Protein AF-A0A7S3HC66-F1 (afdb_monomer)

Solvent-accessible surface area (backbone atoms only — not comparable to full-atom values): 10634 Å² total; per-residue (Å²): 140,82,82,76,80,66,77,79,81,74,75,57,70,89,76,31,57,37,38,38,44,35,33,39,44,71,78,84,68,98,54,98,62,84,72,71,64,62,30,48,35,40,39,35,54,59,57,44,26,28,34,45,72,47,70,61,85,85,57,71,80,48,80,89,38,41,86,60,49,52,59,52,50,60,72,50,48,82,76,40,39,83,67,41,46,57,95,56,62,53,83,88,41,90,59,42,63,60,52,48,52,53,48,55,52,50,48,50,52,57,49,49,72,68,28,70,68,48,50,53,52,50,57,57,45,34,78,77,38,64,65,75,74,36,90,84,54,90,79,82,84,89,84,82,80,94,74,78,64,76,80,50,75,53,35,36,33,39,38,34,44,35,42,44,97,92,42,80,47,78,48,72,52,102

Mean predicted aligned error: 9.19 Å

pLDDT: mean 80.85, std 15.46, range [36.53, 96.44]

Foldseek 3Di:
DDPPPDDPPFDALLVWFKWKKFWFDDDPDPDPDPPQQWIWIWIDTRFWIWIDIAHPPPDALDPVCCVVVVVRCVVCVVVTGTDGTPVPDDPPDLVVVVVVVVSVVVVVVVVCCVDPVVVVVLVVVCVVPVVSVVPPDPDDDDDDDPDDDPSCVRTSKMWMWTDGPNDTDTDMDD

Organism: NCBI:txid89044

Radius of gyration: 19.51 Å; Cα contacts (8 Å, |Δi|>4): 207; chains: 1; bounding box: 73×30×51 Å

Secondary structure (DSSP, 8-state):
-----PSP----GGGSEEEEEEEEPPP--SSSS----EEEEEEEETTEEEEEEEE-TT---SSTTHHHHHHHHHHHGGGPEEEEEGGG--TTSTTHHHHHHHHHHHHHHHHHTT-HHHHHHHHHHHHH-GGGG-TT---------S---GGGGGEEEEEEEEEETTEEEEEEE-

Structure (mmCIF, N/CA/C/O backbone):
data_AF-A0A7S3HC66-F1
#
_entry.id   AF-A0A7S3HC66-F1
#
loop_
_atom_site.group_PDB
_atom_site.id
_atom_site.type_symbol
_atom_site.label_atom_id
_atom_site.label_alt_id
_atom_site.label_comp_id
_atom_site.label_asym_id
_atom_site.label_entity_id
_atom_site.label_seq_id
_atom_site.pdbx_PDB_ins_code
_atom_si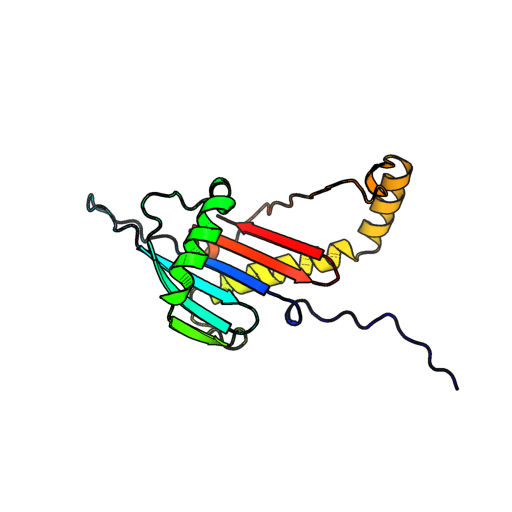te.Cartn_x
_atom_site.Cartn_y
_atom_site.Cartn_z
_atom_site.occupancy
_atom_site.B_iso_or_equiv
_atom_site.auth_seq_id
_atom_site.auth_comp_id
_atom_site.auth_asym_id
_atom_site.auth_atom_id
_atom_site.pdbx_PDB_model_num
ATOM 1 N N . MET A 1 1 ? 44.102 -15.741 -10.126 1.00 36.53 1 MET A N 1
ATOM 2 C CA . MET A 1 1 ? 43.316 -14.752 -9.366 1.00 36.53 1 MET A CA 1
ATOM 3 C C . MET A 1 1 ? 42.202 -14.344 -10.302 1.00 36.53 1 MET A C 1
ATOM 5 O O . MET A 1 1 ? 42.429 -13.507 -11.159 1.00 36.53 1 MET A O 1
ATOM 9 N N . ASP A 1 2 ? 41.089 -15.066 -10.236 1.00 39.38 2 ASP A N 1
ATOM 10 C CA . ASP A 1 2 ? 39.893 -14.828 -11.046 1.00 39.38 2 ASP A CA 1
ATOM 11 C C . ASP A 1 2 ? 38.768 -14.497 -10.068 1.00 39.38 2 ASP A C 1
ATOM 13 O O . ASP A 1 2 ? 38.054 -15.388 -9.614 1.00 39.38 2 ASP A O 1
ATOM 17 N N . ASP A 1 3 ? 38.646 -13.222 -9.710 1.00 40.59 3 ASP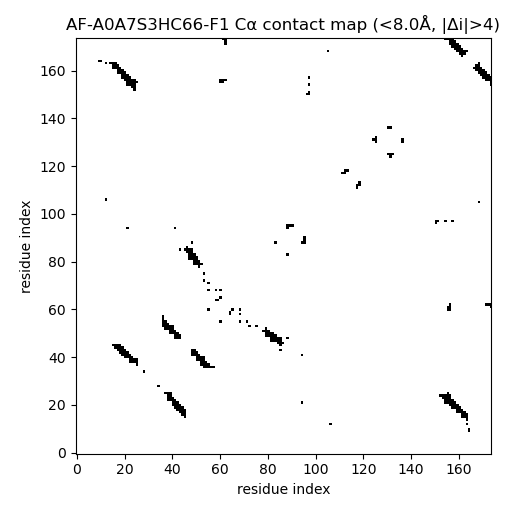 A N 1
ATOM 18 C CA . ASP A 1 3 ? 37.430 -12.700 -9.092 1.00 40.59 3 ASP A CA 1
ATOM 19 C C . ASP A 1 3 ? 36.532 -12.217 -10.231 1.00 40.59 3 ASP A C 1
ATOM 21 O O . ASP A 1 3 ? 36.583 -11.066 -10.662 1.00 40.59 3 ASP A O 1
ATOM 25 N N . LYS A 1 4 ? 35.736 -13.138 -10.785 1.00 40.50 4 LYS A N 1
ATOM 26 C CA . LYS A 1 4 ? 34.581 -12.749 -11.594 1.00 40.50 4 LYS A CA 1
ATOM 27 C C . LYS A 1 4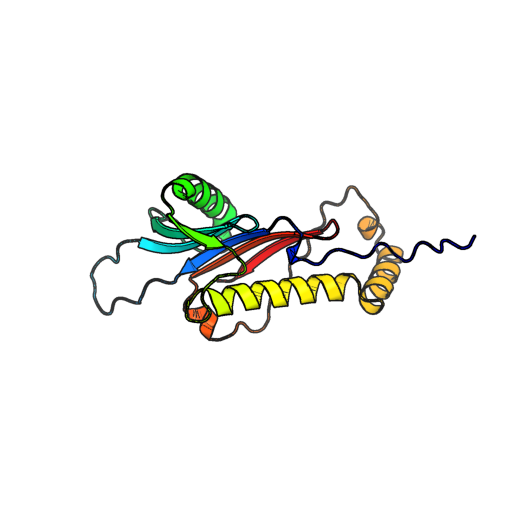 ? 33.533 -12.203 -10.634 1.00 40.50 4 LYS A C 1
ATOM 29 O O . LYS A 1 4 ? 32.822 -12.979 -9.999 1.00 40.50 4 LYS A O 1
ATOM 34 N N . GLU A 1 5 ? 33.456 -10.878 -10.533 1.00 40.78 5 GLU A N 1
ATOM 35 C CA . GLU A 1 5 ? 32.291 -10.186 -9.987 1.00 40.78 5 GLU A CA 1
ATOM 36 C C . GLU A 1 5 ? 31.049 -10.689 -10.734 1.00 40.78 5 GLU A C 1
ATOM 38 O O . GLU A 1 5 ? 30.833 -10.397 -11.912 1.00 40.78 5 GLU A O 1
ATOM 43 N N . GLY A 1 6 ? 30.265 -11.535 -10.063 1.00 38.78 6 GLY A N 1
ATOM 44 C CA . GLY A 1 6 ? 28.918 -11.860 -10.508 1.00 38.78 6 GLY A CA 1
ATOM 45 C C . GLY A 1 6 ? 28.066 -10.587 -10.551 1.00 38.78 6 GLY A C 1
ATOM 46 O O . GLY A 1 6 ? 28.414 -9.599 -9.896 1.00 38.78 6 GLY A O 1
ATOM 47 N N . PRO A 1 7 ? 26.948 -10.591 -11.301 1.00 42.34 7 PRO A N 1
ATOM 48 C CA . PRO A 1 7 ? 26.031 -9.458 -11.299 1.00 42.34 7 PRO A CA 1
ATOM 49 C C . PRO A 1 7 ? 25.675 -9.116 -9.847 1.00 42.34 7 PRO A C 1
ATOM 51 O O . PRO A 1 7 ? 25.560 -10.038 -9.030 1.00 42.34 7 PRO A O 1
ATOM 54 N N . PRO A 1 8 ? 25.540 -7.822 -9.498 1.00 39.22 8 PRO A N 1
ATOM 55 C CA . PRO A 1 8 ? 25.274 -7.415 -8.129 1.00 39.22 8 PRO A CA 1
ATOM 56 C C . PRO A 1 8 ? 24.077 -8.216 -7.632 1.00 39.22 8 PRO A C 1
ATOM 58 O O . PRO A 1 8 ? 23.005 -8.168 -8.234 1.00 39.22 8 PRO A O 1
ATOM 61 N N . SER A 1 9 ? 24.297 -9.009 -6.580 1.00 44.84 9 SER A N 1
ATOM 62 C CA . SER A 1 9 ? 23.261 -9.804 -5.926 1.00 44.84 9 SER A CA 1
ATOM 63 C C . SER A 1 9 ? 22.184 -8.839 -5.441 1.00 44.84 9 SER A C 1
ATOM 65 O O . SER A 1 9 ? 22.297 -8.255 -4.361 1.00 44.84 9 SER A O 1
ATOM 67 N N . ALA A 1 10 ? 21.182 -8.598 -6.283 1.00 43.81 10 ALA A N 1
ATOM 68 C CA . ALA A 1 10 ? 20.160 -7.603 -6.044 1.00 43.81 10 ALA A CA 1
ATOM 69 C C . ALA A 1 10 ? 19.352 -8.033 -4.821 1.00 43.81 10 ALA A C 1
ATOM 71 O O . ALA A 1 10 ? 18.692 -9.073 -4.824 1.00 43.81 10 ALA A O 1
ATOM 72 N N . LYS A 1 11 ? 19.433 -7.225 -3.765 1.00 44.31 11 LYS A N 1
ATOM 73 C CA . LYS A 1 11 ? 18.736 -7.446 -2.498 1.00 44.31 11 LYS A CA 1
ATOM 74 C C . LYS A 1 11 ? 17.229 -7.633 -2.721 1.00 44.31 11 LYS A C 1
ATOM 76 O O . LYS A 1 11 ? 16.651 -7.072 -3.661 1.00 44.31 11 LYS A O 1
ATOM 81 N N . ALA A 1 12 ? 16.609 -8.458 -1.880 1.00 53.69 12 ALA A N 1
ATOM 82 C CA . ALA A 1 12 ? 15.172 -8.721 -1.914 1.00 53.69 12 ALA A CA 1
ATOM 83 C C . ALA A 1 12 ? 14.365 -7.449 -1.590 1.00 53.69 12 ALA A C 1
ATOM 85 O O . ALA A 1 12 ? 14.873 -6.537 -0.936 1.00 53.69 12 ALA A O 1
ATOM 86 N N . ILE A 1 13 ? 13.099 -7.393 -2.017 1.00 54.84 13 ILE A N 1
ATOM 87 C CA . ILE A 1 13 ? 12.185 -6.262 -1.749 1.00 54.84 13 ILE A CA 1
ATOM 88 C C . ILE A 1 13 ? 12.060 -5.982 -0.244 1.00 54.84 13 ILE A C 1
ATOM 90 O O . ILE A 1 13 ? 11.964 -4.828 0.168 1.00 54.84 13 ILE A O 1
ATOM 94 N N . ASP A 1 14 ? 12.163 -7.028 0.574 1.00 55.41 14 ASP A N 1
ATOM 95 C CA . ASP A 1 14 ? 12.091 -6.962 2.034 1.00 55.41 14 ASP A CA 1
ATOM 96 C C . ASP A 1 14 ? 13.318 -6.288 2.698 1.00 55.41 14 ASP A C 1
ATOM 98 O O . ASP A 1 14 ? 13.312 -6.018 3.897 1.00 55.41 14 ASP A O 1
ATOM 102 N N . GLU A 1 15 ? 14.374 -5.968 1.934 1.00 57.28 15 GLU A N 1
ATOM 103 C CA . GLU A 1 15 ? 15.513 -5.154 2.397 1.00 57.28 15 GLU A CA 1
ATOM 104 C C . GLU A 1 15 ? 15.387 -3.656 2.041 1.00 57.28 15 GLU A C 1
ATOM 106 O O . GLU A 1 15 ? 16.255 -2.859 2.409 1.00 57.28 15 GLU A O 1
ATOM 111 N N . GLY A 1 16 ? 14.329 -3.261 1.323 1.00 60.56 16 GLY A N 1
ATOM 112 C CA . GLY A 1 16 ? 14.046 -1.876 0.940 1.00 60.56 16 GLY A CA 1
ATOM 113 C C . GLY A 1 16 ? 13.299 -1.068 2.011 1.00 60.56 16 GLY A C 1
ATOM 114 O O . GLY A 1 16 ? 12.782 -1.603 2.992 1.00 60.56 16 GLY A O 1
ATOM 115 N N . TYR A 1 17 ? 13.202 0.254 1.821 1.00 75.25 17 TYR A N 1
ATOM 116 C CA . TYR A 1 17 ? 12.291 1.070 2.634 1.00 75.25 17 TYR A CA 1
ATOM 117 C C . TYR A 1 17 ? 10.850 0.770 2.211 1.00 75.25 17 TYR A C 1
ATOM 119 O O . TYR A 1 17 ? 10.471 1.060 1.075 1.00 75.25 17 TYR A O 1
ATOM 127 N N . ASN A 1 18 ? 10.059 0.211 3.129 1.00 83.56 18 ASN A N 1
ATOM 128 C CA . ASN A 1 18 ? 8.638 -0.058 2.940 1.00 83.56 18 ASN A CA 1
ATOM 129 C C . ASN A 1 18 ? 7.812 0.778 3.921 1.00 83.56 18 ASN A C 1
ATOM 131 O O . ASN A 1 18 ? 7.979 0.668 5.140 1.00 83.56 18 ASN A O 1
ATOM 135 N N . GLN A 1 19 ? 6.913 1.592 3.381 1.00 90.56 19 GLN A N 1
ATOM 136 C CA . GLN A 1 19 ? 5.878 2.268 4.144 1.00 90.56 19 GLN A CA 1
ATOM 137 C C . GLN A 1 19 ? 4.523 1.803 3.626 1.00 90.56 19 GLN A C 1
ATOM 139 O O . GLN A 1 19 ? 4.231 1.998 2.451 1.00 90.56 19 GLN A O 1
ATOM 144 N N . THR A 1 20 ? 3.706 1.197 4.483 1.00 93.00 20 THR A N 1
ATOM 145 C CA . THR A 1 20 ? 2.383 0.684 4.098 1.00 93.00 20 THR A CA 1
ATOM 146 C C . THR A 1 20 ? 1.323 1.197 5.061 1.00 93.00 20 THR A C 1
ATOM 148 O O . THR A 1 20 ? 1.481 1.094 6.278 1.00 93.00 20 THR A O 1
ATOM 151 N N . TYR A 1 21 ? 0.241 1.727 4.506 1.00 93.50 21 TYR A N 1
ATOM 152 C CA . TYR A 1 21 ? -0.984 2.108 5.191 1.00 93.50 21 TYR A CA 1
ATOM 153 C C . TYR A 1 21 ? -2.093 1.157 4.759 1.00 93.50 21 TYR A C 1
ATOM 155 O O . TYR A 1 21 ? -2.310 0.958 3.569 1.00 93.50 21 TYR A O 1
ATOM 163 N N . LEU A 1 22 ? -2.802 0.582 5.717 1.00 94.69 22 LEU A N 1
ATOM 164 C CA . LEU A 1 22 ? -3.950 -0.276 5.473 1.00 94.69 22 LEU A CA 1
ATOM 165 C C . LEU A 1 22 ? -5.087 0.216 6.364 1.00 94.69 22 LEU A C 1
ATOM 167 O O . LEU A 1 22 ? -4.932 0.322 7.578 1.00 94.69 22 LEU A O 1
ATOM 171 N N . ILE A 1 23 ? -6.210 0.553 5.743 1.00 94.31 23 ILE A N 1
ATOM 172 C CA . ILE A 1 23 ? -7.413 1.080 6.376 1.00 94.31 23 ILE A CA 1
ATOM 173 C C . ILE A 1 23 ? -8.511 0.038 6.207 1.00 94.31 23 ILE A C 1
ATOM 175 O O . ILE A 1 23 ? -8.843 -0.348 5.085 1.00 94.31 23 ILE A O 1
ATOM 179 N N . MET A 1 24 ? -9.083 -0.413 7.317 1.00 93.62 24 MET A N 1
ATOM 180 C CA . MET A 1 24 ? -10.189 -1.363 7.308 1.00 93.62 24 MET A CA 1
ATOM 181 C C . MET A 1 24 ? -11.489 -0.669 6.887 1.00 93.62 24 MET A C 1
ATOM 183 O O . MET A 1 24 ? -11.740 0.498 7.209 1.00 93.62 24 MET A O 1
ATOM 187 N N . ALA A 1 25 ? -12.335 -1.400 6.165 1.00 90.44 25 ALA A N 1
ATOM 188 C CA . ALA A 1 25 ? -13.709 -0.996 5.918 1.00 90.44 25 ALA A CA 1
ATOM 189 C C . ALA A 1 25 ? -14.508 -1.068 7.221 1.00 90.44 25 ALA A C 1
ATOM 191 O O . ALA A 1 25 ? -14.399 -2.033 7.978 1.00 90.44 25 ALA A O 1
ATOM 192 N N . ASN A 1 26 ? -15.337 -0.054 7.470 1.00 83.12 26 ASN A N 1
ATOM 193 C CA . ASN A 1 26 ? -16.256 -0.092 8.600 1.00 83.12 26 ASN A CA 1
ATOM 194 C C . ASN A 1 26 ? -17.284 -1.202 8.369 1.00 83.12 26 ASN A C 1
ATOM 196 O O . ASN A 1 26 ? -17.762 -1.401 7.246 1.00 83.12 26 ASN A O 1
ATOM 200 N N . ALA A 1 27 ? -17.649 -1.912 9.436 1.00 67.25 27 ALA A N 1
ATOM 201 C CA . ALA A 1 27 ? -18.786 -2.816 9.381 1.00 67.25 27 ALA A CA 1
ATOM 202 C C . ALA A 1 27 ? -20.021 -2.016 8.941 1.00 67.25 27 ALA A C 1
ATOM 204 O O . ALA A 1 27 ? -20.305 -0.952 9.496 1.00 67.25 27 ALA A O 1
ATOM 205 N N . LYS A 1 28 ? -20.741 -2.505 7.925 1.00 56.94 28 LYS A N 1
ATOM 206 C CA . LYS A 1 28 ? -22.007 -1.895 7.505 1.00 56.94 28 LYS A CA 1
ATOM 207 C C . LYS A 1 28 ? -22.957 -1.937 8.704 1.00 56.94 28 LYS A C 1
ATOM 209 O O . LYS A 1 28 ? -23.296 -3.019 9.172 1.00 56.94 28 LYS A O 1
ATOM 214 N N . SER A 1 29 ? -23.338 -0.779 9.236 1.00 50.69 29 SER A N 1
ATOM 215 C CA . SER A 1 29 ? -24.352 -0.708 10.283 1.00 50.69 29 SER A CA 1
ATOM 216 C C . SER A 1 29 ? -25.730 -0.856 9.642 1.00 50.69 29 SER A C 1
ATOM 218 O O . SER A 1 29 ? -26.145 0.010 8.875 1.00 50.69 29 SER A O 1
ATOM 220 N N . ASP A 1 30 ? -26.465 -1.911 9.987 1.00 45.50 30 ASP A N 1
ATOM 221 C CA . ASP A 1 30 ? -27.851 -2.145 9.544 1.00 45.50 30 ASP A CA 1
ATOM 222 C C . ASP A 1 30 ? -28.879 -1.185 10.200 1.00 45.50 30 ASP A C 1
ATOM 224 O O . ASP A 1 30 ? -30.045 -1.523 10.388 1.00 45.50 30 ASP A O 1
ATOM 228 N N . GLY A 1 31 ? -28.478 0.033 10.572 1.00 49.94 31 GLY A N 1
ATOM 229 C CA . GLY A 1 31 ? -29.360 1.014 11.201 1.00 49.94 31 GLY A CA 1
ATOM 230 C C . GLY A 1 31 ? -28.817 2.436 11.113 1.00 49.94 31 GLY A C 1
ATOM 231 O O . GLY A 1 31 ? -27.606 2.635 11.111 1.00 49.94 31 GLY A O 1
ATOM 232 N N . GLU A 1 32 ? -29.733 3.409 11.065 1.00 46.59 32 GLU A N 1
ATOM 233 C CA . GLU A 1 32 ? -29.546 4.871 10.952 1.00 46.59 32 GLU A CA 1
ATOM 234 C C . GLU A 1 32 ? -28.769 5.527 12.119 1.00 46.59 32 GLU A C 1
ATOM 236 O O . GLU A 1 32 ? -28.998 6.682 12.475 1.00 46.59 32 GLU A O 1
ATOM 241 N N . SER A 1 33 ? -27.843 4.817 12.758 1.00 47.88 33 SER A N 1
ATOM 242 C CA . SER A 1 33 ? -26.885 5.435 13.663 1.00 47.88 33 SER A CA 1
ATOM 243 C C . SER A 1 33 ? -25.730 5.944 12.817 1.00 47.88 33 SER A C 1
ATOM 245 O O . SER A 1 33 ? -25.115 5.158 12.102 1.00 47.88 33 SER A O 1
ATOM 247 N N . LYS A 1 34 ? -25.429 7.248 12.887 1.00 51.16 34 LYS A N 1
ATOM 248 C CA . LYS A 1 34 ? -24.195 7.821 12.329 1.00 51.16 34 LYS A CA 1
ATOM 249 C C . LYS A 1 34 ? -23.030 6.96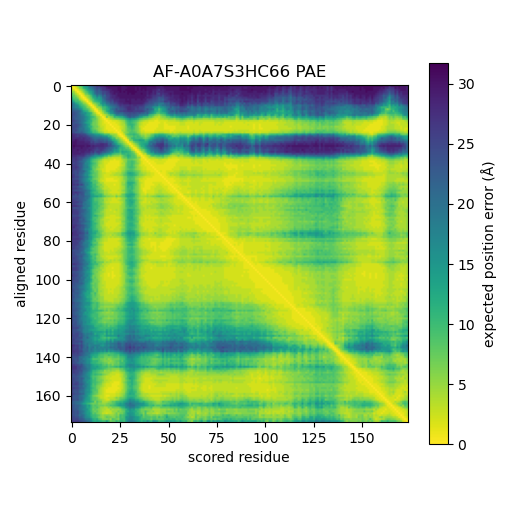5 12.821 1.00 51.16 34 LYS A C 1
ATOM 251 O O . LYS A 1 34 ? -22.658 7.069 13.988 1.00 51.16 34 LYS A O 1
ATOM 256 N N . THR A 1 35 ? -22.510 6.081 11.975 1.00 55.22 35 THR A N 1
ATOM 257 C CA . THR A 1 35 ? -21.291 5.342 12.278 1.00 55.22 35 THR A CA 1
ATOM 258 C C . THR A 1 35 ? -20.228 6.389 12.524 1.00 55.22 35 THR A C 1
ATOM 260 O O . THR A 1 35 ? -19.987 7.229 11.656 1.00 55.22 35 THR A O 1
AT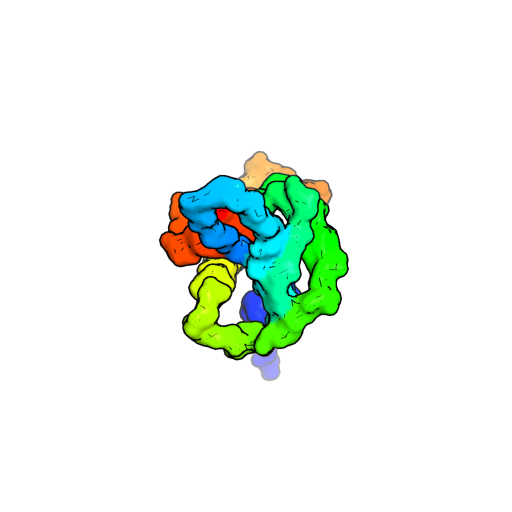OM 263 N N . GLU A 1 36 ? -19.659 6.392 13.728 1.00 61.97 36 GLU A N 1
ATOM 264 C CA . GLU A 1 36 ? -18.456 7.168 13.984 1.00 61.97 36 GLU A CA 1
ATOM 265 C C . GLU A 1 36 ? -17.454 6.827 12.877 1.00 61.97 36 GLU A C 1
ATOM 267 O O . GLU A 1 36 ? -17.303 5.657 12.522 1.00 61.97 36 GLU A O 1
ATOM 272 N N . ASP A 1 37 ? -16.820 7.850 12.305 1.00 78.12 37 ASP A N 1
ATOM 273 C CA . ASP A 1 37 ? -15.811 7.759 11.240 1.00 78.12 37 ASP A CA 1
ATOM 274 C C . ASP A 1 37 ? -14.502 7.160 11.788 1.00 78.12 37 ASP A C 1
ATOM 276 O O . ASP A 1 37 ? -13.427 7.723 11.665 1.00 78.12 37 ASP A O 1
ATOM 280 N N . ASN A 1 38 ? -14.616 6.058 12.524 1.00 87.31 38 ASN A N 1
ATOM 281 C CA . ASN A 1 38 ? -13.565 5.394 13.266 1.00 87.31 38 ASN A CA 1
ATOM 282 C C . ASN A 1 38 ? -13.120 4.181 12.463 1.00 87.31 38 ASN A C 1
ATOM 284 O O . ASN A 1 38 ? -13.754 3.129 12.503 1.00 87.31 38 ASN A O 1
ATOM 288 N N . HIS A 1 39 ? -12.002 4.326 11.767 1.00 91.31 39 HIS A N 1
ATOM 289 C CA . HIS A 1 39 ? -11.431 3.253 10.974 1.00 91.31 39 HIS A CA 1
ATOM 290 C C . HIS A 1 39 ? -10.300 2.575 11.729 1.00 91.31 39 HIS A C 1
ATOM 292 O O . HIS A 1 39 ? -9.363 3.238 12.181 1.00 91.31 39 HIS A O 1
ATOM 298 N N . GLU A 1 40 ? -10.345 1.247 11.828 1.00 94.12 40 GLU A N 1
ATOM 299 C CA . GLU A 1 40 ? -9.163 0.488 12.221 1.00 94.12 40 GLU A CA 1
ATOM 300 C C . GLU A 1 40 ? -8.092 0.612 11.140 1.00 94.12 40 GLU A C 1
ATOM 302 O O . GLU A 1 40 ? -8.360 0.461 9.946 1.00 94.12 40 GLU A O 1
ATOM 307 N N . VAL A 1 41 ? -6.865 0.887 11.567 1.00 94.69 41 VAL A N 1
ATOM 308 C CA . VAL A 1 41 ? -5.728 1.058 10.671 1.00 94.69 41 VAL A CA 1
ATOM 309 C C . VAL A 1 41 ? -4.557 0.196 11.102 1.00 94.69 41 VAL A C 1
ATOM 311 O O . VAL A 1 41 ? -4.296 -0.010 12.292 1.00 94.69 41 VAL A O 1
ATOM 314 N N . PHE A 1 42 ? -3.808 -0.245 10.104 1.00 95.75 42 PHE A N 1
ATOM 315 C CA . PHE A 1 42 ? -2.494 -0.834 10.242 1.00 95.75 42 PHE A CA 1
ATOM 316 C C . PHE A 1 42 ? -1.483 0.033 9.495 1.00 95.75 42 PHE A C 1
ATOM 318 O O . PHE A 1 42 ? -1.712 0.471 8.367 1.00 95.75 42 PHE A O 1
ATOM 325 N N . PHE A 1 43 ? -0.344 0.271 10.133 1.00 95.00 43 PHE A N 1
ATOM 326 C CA . PHE A 1 43 ? 0.750 1.044 9.570 1.00 95.00 43 PHE A CA 1
ATOM 327 C C . PHE A 1 43 ? 2.069 0.284 9.710 1.00 95.00 43 PHE A C 1
ATOM 329 O O . PHE A 1 43 ? 2.435 -0.124 10.812 1.00 95.00 43 PHE A O 1
ATOM 336 N N . ARG A 1 44 ? 2.811 0.134 8.609 1.00 93.12 44 ARG A N 1
ATOM 337 C CA . ARG A 1 44 ? 4.181 -0.401 8.580 1.00 93.12 44 ARG A CA 1
ATOM 338 C C . ARG A 1 44 ? 5.151 0.700 8.170 1.00 93.12 44 ARG A C 1
ATOM 340 O O . ARG A 1 44 ? 4.926 1.377 7.172 1.00 93.12 44 ARG A O 1
ATOM 347 N N . CYS A 1 45 ? 6.256 0.818 8.902 1.00 90.06 45 CYS A N 1
ATOM 348 C CA . CYS A 1 45 ? 7.429 1.595 8.508 1.00 90.06 45 CYS A CA 1
ATOM 349 C C . CYS A 1 45 ? 8.685 0.743 8.713 1.00 90.06 45 CYS A C 1
ATOM 351 O O . CYS A 1 45 ? 9.083 0.451 9.846 1.00 90.06 45 CYS A O 1
ATOM 353 N N . GLY A 1 46 ? 9.284 0.292 7.611 1.00 88.50 46 GLY A N 1
ATOM 354 C CA . GLY A 1 46 ? 10.361 -0.691 7.628 1.00 88.50 46 GLY A CA 1
ATOM 355 C C . GLY A 1 46 ? 9.912 -1.984 8.309 1.00 88.50 46 GLY A C 1
ATOM 356 O O . GLY A 1 46 ? 8.988 -2.653 7.850 1.00 88.50 46 GLY A O 1
ATOM 357 N N . ASN A 1 47 ? 10.548 -2.317 9.432 1.00 90.62 47 ASN A N 1
ATOM 358 C CA . ASN A 1 47 ? 10.265 -3.534 10.197 1.00 90.62 47 ASN A CA 1
ATOM 359 C C . ASN A 1 47 ? 9.270 -3.336 11.345 1.00 90.62 47 ASN A C 1
ATOM 361 O O . ASN A 1 47 ? 9.018 -4.282 12.089 1.00 90.62 47 ASN A O 1
ATOM 365 N N . TRP A 1 48 ? 8.726 -2.133 11.522 1.00 92.75 48 TRP A N 1
ATOM 366 C CA . TRP A 1 48 ? 7.878 -1.802 12.663 1.00 92.75 48 TRP A CA 1
ATOM 367 C C . TRP A 1 48 ? 6.430 -1.649 12.224 1.00 92.75 48 TRP A C 1
ATOM 369 O O . TRP A 1 48 ? 6.129 -0.846 11.339 1.00 92.75 48 TRP A O 1
ATOM 379 N N . CYS A 1 49 ? 5.542 -2.408 12.863 1.00 95.19 49 CYS A N 1
ATOM 380 C CA . CYS A 1 49 ? 4.112 -2.362 12.610 1.00 95.19 49 CYS A CA 1
ATOM 381 C C . CYS A 1 49 ? 3.376 -1.744 13.794 1.00 95.19 49 CYS A C 1
ATOM 383 O O . CYS A 1 49 ? 3.669 -2.030 14.958 1.00 95.19 49 CYS A O 1
ATOM 385 N N . TYR A 1 50 ? 2.385 -0.925 13.479 1.00 95.94 50 TYR A N 1
ATOM 386 C CA . TYR A 1 50 ? 1.548 -0.201 14.418 1.00 95.94 50 TYR A CA 1
ATOM 387 C C . TYR A 1 50 ? 0.088 -0.400 14.039 1.00 95.94 50 TYR A C 1
ATOM 389 O O . TYR A 1 50 ? -0.236 -0.577 12.865 1.00 95.94 50 TYR A O 1
ATOM 397 N N . LYS A 1 51 ? -0.795 -0.351 15.032 1.00 95.81 51 LYS A N 1
ATOM 398 C CA . LYS A 1 51 ? -2.237 -0.398 14.812 1.00 95.81 51 LYS A CA 1
ATOM 399 C C . LYS A 1 51 ? -2.980 0.549 15.737 1.00 95.81 51 LYS A C 1
ATOM 401 O O . LYS A 1 51 ? -2.485 0.919 16.806 1.00 95.81 51 LYS A O 1
ATOM 406 N N . GLY A 1 52 ? -4.188 0.905 15.343 1.00 94.38 52 GLY A N 1
ATOM 407 C CA . GLY A 1 52 ? -5.064 1.756 16.133 1.00 94.38 52 GLY A CA 1
ATOM 408 C C . GLY A 1 52 ? -6.308 2.125 15.351 1.00 94.38 52 GLY A C 1
ATOM 409 O O . GLY A 1 52 ? -6.638 1.476 14.361 1.00 94.38 52 GLY A O 1
ATOM 410 N N . THR A 1 53 ? -6.966 3.184 15.798 1.00 93.38 53 THR A N 1
ATOM 411 C CA . THR A 1 53 ? -8.154 3.728 15.148 1.00 93.38 53 THR A CA 1
ATOM 412 C C . THR A 1 53 ? -7.877 5.176 14.777 1.00 93.38 53 THR A C 1
ATOM 414 O O . THR A 1 53 ? -7.303 5.914 15.580 1.00 93.38 53 THR A O 1
ATOM 417 N N . ILE A 1 54 ? -8.255 5.567 13.564 1.00 91.25 54 ILE A N 1
ATOM 418 C CA . ILE A 1 54 ? -8.101 6.925 13.036 1.00 91.25 54 ILE A CA 1
ATOM 419 C C . ILE A 1 54 ? -9.468 7.460 12.625 1.00 91.25 54 ILE A C 1
ATOM 421 O O . ILE A 1 54 ? -10.308 6.705 12.134 1.00 91.25 54 ILE A O 1
ATOM 425 N N . GLN A 1 55 ? -9.651 8.767 12.815 1.00 90.38 55 GLN A N 1
ATOM 426 C CA . GLN A 1 55 ? -10.784 9.513 12.278 1.00 90.38 55 GLN A CA 1
ATOM 427 C C . GLN A 1 55 ? -10.345 10.359 11.090 1.00 90.38 55 GLN A C 1
ATOM 429 O O . GLN A 1 55 ? -9.366 11.106 11.198 1.00 90.38 55 GLN A O 1
ATOM 434 N N . PHE A 1 56 ? -11.065 10.263 9.972 1.00 88.75 56 PHE A N 1
ATOM 435 C CA . PHE A 1 56 ? -10.772 11.029 8.757 1.00 88.75 56 PHE A CA 1
ATOM 436 C C . PHE A 1 56 ? -11.504 12.374 8.714 1.00 88.75 56 PHE A C 1
ATOM 438 O O . PHE A 1 56 ? -11.176 13.228 7.895 1.00 88.75 56 PHE A O 1
ATOM 445 N N . GLY A 1 57 ? -12.431 12.616 9.644 1.00 86.00 57 GLY A N 1
ATOM 446 C CA . GLY A 1 57 ? -13.063 13.919 9.835 1.00 86.00 57 GLY A CA 1
ATOM 447 C C . GLY A 1 57 ? -13.937 14.328 8.652 1.00 86.00 57 GLY A C 1
ATOM 448 O O . GLY A 1 57 ? -14.031 15.516 8.352 1.00 86.00 57 GLY A O 1
ATOM 449 N N . GLY A 1 58 ? -14.549 13.350 7.978 1.00 84.62 58 GLY A N 1
ATOM 450 C CA . GLY A 1 58 ? -15.371 13.572 6.787 1.00 84.62 58 GLY A CA 1
ATOM 451 C C . GLY A 1 58 ? -14.600 13.597 5.465 1.00 84.62 58 GLY A C 1
ATOM 452 O O . GLY A 1 58 ? -15.219 13.837 4.433 1.00 84.62 58 GLY A O 1
ATOM 453 N N . VAL A 1 59 ? -13.285 13.343 5.473 1.00 88.19 59 VAL A N 1
ATOM 454 C CA . VAL A 1 59 ? -12.523 13.061 4.245 1.00 88.19 59 VAL A CA 1
ATOM 455 C C . VAL A 1 59 ? -12.867 11.653 3.768 1.00 88.19 59 VAL A C 1
ATOM 457 O O . VAL A 1 59 ? -12.799 10.697 4.543 1.00 88.19 59 VAL A O 1
ATOM 460 N N . GLU A 1 60 ? -13.232 11.512 2.496 1.00 88.38 60 GLU A N 1
ATOM 461 C CA . GLU A 1 60 ? -13.499 10.196 1.925 1.00 88.38 60 GLU A CA 1
ATOM 462 C C . GLU A 1 60 ? -12.211 9.378 1.789 1.00 88.38 60 GLU A C 1
ATOM 464 O O . GLU A 1 60 ? -11.172 9.860 1.346 1.00 88.38 60 GLU A O 1
ATOM 469 N N . VAL A 1 61 ? -12.284 8.100 2.158 1.00 88.50 61 VAL A N 1
ATOM 470 C CA . VAL A 1 61 ? -11.164 7.171 1.989 1.00 88.50 61 VAL A CA 1
ATOM 471 C C . VAL A 1 61 ? -11.255 6.536 0.600 1.00 88.50 61 VAL A C 1
ATOM 473 O O . VAL A 1 61 ? -11.974 5.551 0.413 1.00 88.50 61 VAL A O 1
ATOM 476 N N . ASN A 1 62 ? -10.556 7.118 -0.370 1.00 86.88 62 ASN A N 1
ATOM 477 C CA . ASN A 1 62 ? -10.411 6.609 -1.733 1.00 86.88 62 ASN A CA 1
ATOM 478 C C . ASN A 1 62 ? -9.032 7.011 -2.312 1.00 86.88 62 ASN A C 1
ATOM 480 O O . ASN A 1 62 ? -8.284 7.767 -1.688 1.00 86.88 62 ASN A O 1
ATOM 484 N N . THR A 1 63 ? -8.681 6.497 -3.493 1.00 82.25 63 THR A N 1
ATOM 485 C CA . THR A 1 63 ? -7.377 6.761 -4.127 1.00 82.25 63 THR A CA 1
ATOM 486 C C . THR A 1 63 ? -7.191 8.222 -4.559 1.00 82.25 63 THR A C 1
ATOM 488 O O . THR A 1 63 ? -6.072 8.729 -4.495 1.00 82.25 63 THR A O 1
ATOM 491 N N . GLU A 1 64 ? -8.261 8.916 -4.958 1.00 85.75 64 GLU A N 1
ATOM 492 C CA . GLU A 1 64 ? -8.213 10.327 -5.384 1.00 85.75 64 GLU A CA 1
ATOM 493 C C . GLU A 1 64 ? -7.786 11.243 -4.226 1.00 85.75 64 GLU A C 1
ATOM 495 O O . GLU A 1 64 ? -7.025 12.192 -4.414 1.00 85.75 64 GLU A O 1
ATOM 500 N N . GLU A 1 65 ? -8.193 10.890 -3.006 1.00 88.44 65 GLU A N 1
ATOM 501 C CA . GLU A 1 65 ? -7.903 11.635 -1.782 1.00 88.44 65 GLU A CA 1
ATOM 502 C C . GLU A 1 65 ? -6.542 11.287 -1.148 1.00 88.44 65 GLU A C 1
ATOM 504 O O . GLU A 1 65 ? -6.169 11.870 -0.127 1.00 88.44 65 GLU A O 1
ATOM 509 N N . LEU A 1 66 ? -5.737 10.386 -1.735 1.00 85.00 66 LEU A N 1
ATOM 510 C CA . LEU A 1 66 ? -4.412 10.010 -1.207 1.00 85.00 66 LEU A CA 1
ATOM 511 C C . LEU A 1 66 ? -3.502 11.200 -0.839 1.00 85.00 66 LEU A C 1
ATOM 513 O O . LEU A 1 66 ? -2.883 11.144 0.232 1.00 85.00 66 LEU A O 1
ATOM 517 N N . PRO A 1 67 ? -3.408 12.284 -1.640 1.00 86.56 67 PRO A N 1
ATOM 518 C CA . PRO A 1 67 ? -2.600 13.452 -1.284 1.00 86.56 67 PRO A CA 1
ATOM 519 C C . PRO A 1 67 ? -3.014 14.114 0.038 1.00 86.56 67 PRO A C 1
ATOM 521 O O . PRO A 1 67 ? -2.178 14.739 0.689 1.00 86.56 67 PRO A O 1
ATOM 524 N N . ILE A 1 68 ? -4.278 13.965 0.448 1.00 90.19 68 ILE A N 1
ATOM 525 C CA . ILE A 1 68 ? -4.835 14.489 1.703 1.00 90.19 68 ILE A CA 1
ATOM 526 C C . ILE A 1 68 ? -4.783 13.425 2.810 1.00 90.19 68 ILE A C 1
ATOM 528 O O . ILE A 1 68 ? -4.399 13.722 3.947 1.00 90.19 68 ILE A O 1
ATOM 532 N N . LEU A 1 69 ? -5.109 12.172 2.478 1.00 89.31 69 LEU A N 1
ATOM 533 C CA . LEU A 1 69 ? -5.133 11.047 3.413 1.00 89.31 69 LEU A CA 1
ATOM 534 C C . LEU A 1 69 ? -3.750 10.753 3.995 1.00 89.31 69 LEU A C 1
ATOM 536 O O . LEU A 1 69 ? -3.634 10.532 5.199 1.00 89.31 69 LEU A O 1
ATOM 540 N N . ILE A 1 70 ? -2.686 10.779 3.187 1.00 87.62 70 ILE A N 1
ATOM 541 C CA . ILE A 1 70 ? -1.333 10.448 3.660 1.00 87.62 70 ILE A CA 1
ATOM 542 C C . ILE A 1 70 ? -0.850 11.429 4.749 1.00 87.62 70 ILE A C 1
ATOM 544 O O . ILE A 1 70 ? -0.475 10.957 5.827 1.00 87.62 70 ILE A O 1
ATOM 548 N N . PRO A 1 71 ? -0.899 12.766 4.567 1.00 90.12 71 PRO A N 1
ATOM 549 C CA . PRO A 1 71 ? -0.582 13.709 5.642 1.00 90.12 71 PRO A CA 1
ATOM 550 C C . PRO A 1 71 ? -1.461 13.545 6.888 1.00 90.12 71 PRO A C 1
ATOM 552 O O . PRO A 1 71 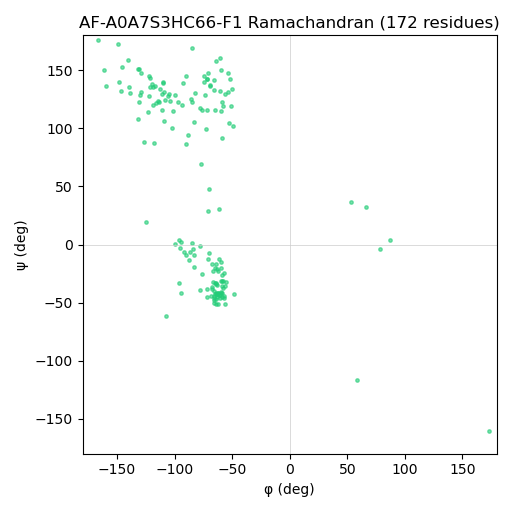? -0.969 13.675 8.012 1.00 90.12 71 PRO A O 1
ATOM 555 N N . LEU A 1 72 ? -2.752 13.241 6.716 1.00 90.62 72 LEU A N 1
ATOM 556 C CA . LEU A 1 72 ? -3.674 13.009 7.830 1.00 90.62 72 LEU A CA 1
ATOM 557 C C . LEU A 1 72 ? -3.263 11.773 8.643 1.00 90.62 72 LEU A C 1
ATOM 559 O O . LEU A 1 72 ? -3.163 11.852 9.871 1.00 90.62 72 LEU A O 1
ATOM 563 N N . LEU A 1 73 ? -2.950 10.666 7.964 1.00 89.12 73 LEU A N 1
ATOM 564 C CA . LEU A 1 73 ? -2.438 9.440 8.575 1.00 89.12 73 LEU A CA 1
ATOM 565 C C . LEU A 1 73 ? -1.113 9.699 9.304 1.00 89.12 73 LEU A C 1
ATOM 567 O O . LEU A 1 73 ? -0.943 9.268 10.441 1.00 89.12 73 LEU A O 1
ATOM 571 N N . GLN A 1 74 ? -0.195 10.455 8.696 1.00 89.06 74 GLN A N 1
ATOM 572 C CA . GLN A 1 74 ? 1.087 10.826 9.308 1.00 89.06 74 GLN A CA 1
ATOM 573 C C . GLN A 1 74 ? 0.905 11.674 10.573 1.00 89.06 74 GLN A C 1
ATOM 575 O O . GLN A 1 74 ? 1.562 11.422 11.583 1.00 89.06 74 GLN A O 1
ATOM 580 N N . LYS A 1 75 ? -0.023 12.639 10.562 1.00 90.62 75 LYS A N 1
ATOM 581 C CA . LYS A 1 75 ? -0.337 13.479 11.730 1.00 90.62 75 LYS A CA 1
ATOM 582 C C . LYS A 1 75 ? -0.891 12.661 12.898 1.00 90.62 75 LYS A C 1
ATOM 584 O O . LYS A 1 75 ? -0.618 12.984 14.053 1.00 90.62 75 LYS A O 1
ATOM 589 N N . GLN A 1 76 ? -1.658 11.614 12.605 1.00 88.44 76 GLN A N 1
ATOM 590 C CA . GLN A 1 76 ? -2.251 10.733 13.614 1.00 88.44 76 GLN A CA 1
ATOM 591 C C . GLN A 1 76 ? -1.369 9.521 13.950 1.00 88.44 76 GLN A C 1
ATOM 593 O O . GLN A 1 76 ? -1.647 8.814 14.909 1.00 88.44 76 GLN A O 1
ATOM 598 N N . GLN A 1 77 ? -0.255 9.306 13.245 1.00 85.31 77 GLN A N 1
ATOM 599 C CA . GLN A 1 77 ? 0.616 8.141 13.436 1.00 85.31 77 GLN A CA 1
ATOM 600 C C . GLN A 1 77 ? 1.149 8.014 14.874 1.00 85.31 77 GLN A C 1
ATOM 602 O O . GLN A 1 77 ? 1.343 6.903 15.364 1.00 85.31 77 GLN A O 1
ATOM 607 N N . GLY A 1 78 ? 1.352 9.137 15.573 1.00 87.50 78 GLY A N 1
ATOM 608 C CA . GLY A 1 78 ? 1.814 9.155 16.965 1.00 87.50 78 GLY A CA 1
ATOM 609 C C . GLY A 1 78 ? 0.816 8.591 17.986 1.00 87.50 78 GLY A C 1
ATOM 610 O O . GLY A 1 78 ? 1.224 8.268 19.099 1.00 87.50 78 GLY A O 1
ATOM 611 N N . SER A 1 79 ? -0.470 8.455 17.636 1.00 90.69 79 SER A N 1
ATOM 612 C CA . SER A 1 79 ? -1.480 7.825 18.501 1.00 90.69 79 SER A CA 1
ATOM 613 C C . SER A 1 79 ? -1.561 6.305 18.319 1.00 90.69 79 SER A C 1
ATOM 615 O O . SER A 1 79 ? -2.170 5.616 19.144 1.00 90.69 79 SER A O 1
ATOM 617 N N . LEU A 1 80 ? -0.941 5.769 17.260 1.00 94.75 80 LEU A N 1
ATOM 618 C CA . LEU A 1 80 ? -0.945 4.342 16.973 1.00 94.75 80 LEU A CA 1
ATOM 619 C C . LEU A 1 80 ? -0.059 3.594 17.963 1.00 94.75 80 LEU A C 1
ATOM 621 O O . LEU A 1 80 ? 1.023 4.037 18.354 1.00 94.75 80 LEU A O 1
ATOM 625 N N . ARG A 1 81 ? -0.512 2.407 18.355 1.00 96.44 81 ARG A N 1
ATOM 626 C CA . ARG A 1 81 ? 0.221 1.553 19.284 1.00 96.44 81 ARG A CA 1
ATOM 627 C C . ARG A 1 81 ? 1.100 0.600 18.505 1.00 96.44 81 ARG A C 1
ATOM 629 O O . ARG A 1 81 ? 0.668 0.036 17.499 1.00 96.44 81 ARG A O 1
ATOM 636 N N . TYR A 1 82 ? 2.316 0.392 19.000 1.00 95.56 82 TYR A N 1
ATOM 637 C CA . TYR A 1 82 ? 3.175 -0.665 18.486 1.00 95.56 82 TYR A CA 1
ATOM 638 C C . TYR A 1 82 ? 2.431 -2.004 18.527 1.00 95.56 82 TYR A C 1
ATOM 640 O O . TYR A 1 82 ? 1.813 -2.348 19.538 1.00 95.56 82 TYR A O 1
ATOM 648 N N . TYR A 1 83 ? 2.473 -2.729 17.413 1.00 96.19 83 TYR A N 1
ATOM 649 C CA . TYR A 1 83 ? 1.789 -4.001 17.247 1.00 96.19 83 TYR A CA 1
ATOM 650 C C . TYR A 1 83 ? 2.779 -5.164 17.260 1.00 96.19 83 TYR A C 1
ATOM 652 O O . TYR A 1 83 ? 2.710 -6.014 18.145 1.00 96.19 83 TYR A O 1
ATOM 660 N N . CYS A 1 84 ? 3.706 -5.194 16.302 1.0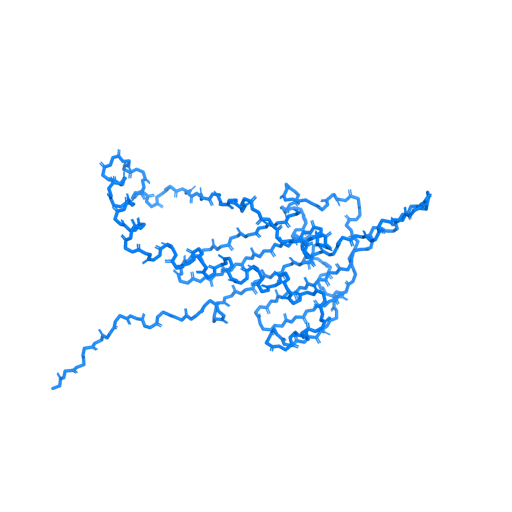0 95.69 84 CYS A N 1
ATOM 661 C CA . CYS A 1 84 ? 4.696 -6.258 16.159 1.00 95.69 84 CYS A CA 1
ATOM 662 C C . CYS A 1 84 ? 5.822 -5.851 15.196 1.00 95.69 84 CYS A C 1
ATOM 664 O O . CYS A 1 84 ? 5.779 -4.795 14.559 1.00 95.69 84 CYS A O 1
ATOM 666 N N . ASN A 1 85 ? 6.825 -6.719 15.064 1.00 94.69 85 ASN A N 1
ATOM 667 C CA . ASN A 1 85 ? 7.750 -6.662 13.939 1.00 94.69 85 ASN A CA 1
ATOM 668 C C . ASN A 1 85 ? 7.023 -7.097 12.651 1.00 94.69 85 ASN A C 1
ATOM 670 O O . ASN A 1 85 ? 6.153 -7.967 12.713 1.00 94.69 85 ASN A O 1
ATOM 674 N N . ALA A 1 86 ? 7.391 -6.540 11.496 1.00 90.94 86 ALA A N 1
ATOM 675 C CA . ALA A 1 86 ? 6.783 -6.862 10.201 1.00 90.94 86 ALA A CA 1
ATOM 676 C C . ALA A 1 86 ? 6.842 -8.358 9.860 1.00 90.94 86 ALA A C 1
ATOM 678 O O . ALA A 1 86 ? 5.878 -8.910 9.341 1.00 90.94 86 ALA A O 1
ATOM 679 N N . LYS A 1 87 ? 7.922 -9.045 10.247 1.00 89.88 87 LYS A N 1
ATOM 680 C CA . LYS A 1 87 ? 8.080 -10.499 10.055 1.00 89.88 87 LYS A CA 1
ATOM 681 C C . LYS A 1 87 ? 7.305 -11.337 11.071 1.00 89.88 87 LYS A C 1
ATOM 683 O O . LYS A 1 87 ? 7.372 -12.560 11.058 1.00 89.88 87 LYS A O 1
ATOM 688 N N . SER A 1 88 ? 6.617 -10.683 11.999 1.00 94.00 88 SER A N 1
ATOM 689 C CA . SER A 1 88 ? 5.897 -11.300 13.111 1.00 94.00 88 SER A CA 1
ATOM 690 C C . SER A 1 88 ? 4.431 -10.875 13.150 1.00 94.00 88 SER A C 1
ATOM 692 O O . SER A 1 88 ? 3.796 -11.006 14.198 1.00 94.00 88 SER A O 1
ATOM 694 N N . VAL A 1 89 ? 3.888 -10.362 12.037 1.00 94.19 89 VAL A N 1
ATOM 695 C CA . VAL A 1 89 ? 2.442 -10.150 11.904 1.00 94.19 89 VAL A CA 1
ATOM 696 C C . VAL A 1 89 ? 1.749 -11.508 12.097 1.00 94.19 89 VAL A C 1
ATOM 698 O O . VAL A 1 89 ? 2.092 -12.467 11.403 1.00 94.19 89 VAL A O 1
ATOM 701 N N . PRO A 1 90 ? 0.823 -11.643 13.066 1.00 95.19 90 PRO A N 1
ATOM 702 C CA . PRO A 1 90 ? 0.179 -12.920 13.345 1.00 95.19 90 PRO A CA 1
ATOM 703 C C . PRO A 1 90 ? -0.589 -13.443 12.134 1.00 95.19 90 PRO A C 1
ATOM 705 O O . PRO A 1 90 ? -1.424 -12.734 11.583 1.00 95.19 90 PRO A O 1
ATOM 708 N N . ALA A 1 91 ? -0.398 -14.716 11.785 1.00 92.75 91 ALA A N 1
ATOM 709 C CA . ALA A 1 91 ? -1.090 -15.340 10.652 1.00 92.75 91 ALA A CA 1
ATOM 710 C C . ALA A 1 91 ? -2.628 -15.277 10.753 1.00 92.75 91 ALA A C 1
ATOM 712 O O . ALA A 1 91 ? -3.313 -15.301 9.740 1.00 92.75 91 ALA A O 1
ATOM 713 N N . THR A 1 92 ? -3.168 -15.170 11.970 1.00 93.00 92 THR A N 1
ATOM 714 C CA . THR A 1 92 ? -4.607 -15.038 12.242 1.00 93.00 92 THR A CA 1
ATOM 715 C C . THR A 1 92 ? -5.136 -13.605 12.136 1.00 93.00 92 THR A C 1
ATOM 717 O O . THR A 1 92 ? -6.328 -13.386 12.331 1.00 93.00 92 THR A O 1
ATOM 720 N N . SER A 1 93 ? -4.274 -12.618 11.889 1.00 93.25 93 SER A N 1
ATOM 721 C CA . SER A 1 93 ? -4.669 -11.220 11.727 1.00 93.25 93 SER A CA 1
ATOM 722 C C . SER A 1 93 ? -5.338 -10.982 10.373 1.00 93.25 93 SER A C 1
ATOM 724 O O . SER A 1 93 ? -4.835 -11.444 9.350 1.00 93.25 93 SER A O 1
ATOM 726 N N . ASP A 1 94 ? -6.392 -10.159 10.355 1.00 92.69 94 ASP A N 1
ATOM 727 C CA . ASP A 1 94 ? -7.033 -9.683 9.120 1.00 92.69 94 ASP A CA 1
ATOM 728 C C . ASP A 1 94 ? -6.092 -8.860 8.211 1.00 92.69 94 ASP A C 1
ATOM 730 O O . ASP A 1 94 ? -6.419 -8.622 7.051 1.00 92.69 94 ASP A O 1
ATOM 734 N N . TYR A 1 95 ? -4.914 -8.442 8.695 1.00 93.25 95 TYR A N 1
ATOM 735 C CA . TYR A 1 95 ? -3.926 -7.714 7.889 1.00 93.25 95 TYR A CA 1
ATOM 736 C C . TYR A 1 95 ? -3.029 -8.636 7.053 1.00 93.25 95 TYR A C 1
ATOM 738 O O . TYR A 1 95 ? -2.420 -8.180 6.089 1.00 93.25 95 TYR A O 1
ATOM 746 N N . THR A 1 96 ? -2.924 -9.921 7.397 1.00 93.88 96 THR A N 1
ATOM 747 C CA . THR A 1 96 ? -1.910 -10.818 6.821 1.00 93.88 96 THR A CA 1
ATOM 748 C C . THR A 1 96 ? -2.114 -11.068 5.331 1.00 93.88 96 THR A C 1
ATOM 750 O O . THR A 1 96 ? -1.175 -10.905 4.555 1.00 93.88 96 THR A O 1
ATOM 753 N N . GLU A 1 97 ? -3.325 -11.448 4.913 1.00 94.06 97 GLU A N 1
ATOM 754 C CA . GLU A 1 97 ? -3.601 -11.734 3.498 1.00 94.06 97 GLU A CA 1
ATOM 755 C C . GLU A 1 97 ? -3.473 -10.480 2.615 1.00 94.06 97 GLU A C 1
ATOM 757 O O . GLU A 1 97 ? -2.773 -10.558 1.606 1.00 94.06 97 GLU A O 1
ATOM 762 N N . PRO A 1 98 ? -4.030 -9.307 2.990 1.00 93.06 98 PRO A N 1
ATOM 763 C CA . PRO A 1 98 ? -3.825 -8.073 2.230 1.00 93.06 98 PRO A CA 1
ATOM 764 C C . PRO A 1 98 ? -2.358 -7.644 2.113 1.00 93.06 98 PRO A C 1
ATOM 766 O O . PRO A 1 98 ? -1.924 -7.218 1.044 1.00 93.06 98 PRO A O 1
ATOM 769 N N . LEU A 1 99 ? -1.579 -7.750 3.198 1.00 91.81 99 LEU A N 1
ATOM 770 C CA . LEU A 1 99 ? -0.157 -7.393 3.175 1.00 91.81 99 LEU A CA 1
ATOM 771 C C . LEU A 1 99 ? 0.629 -8.319 2.249 1.00 91.81 99 LEU A C 1
ATOM 773 O O . LEU A 1 99 ? 1.445 -7.840 1.465 1.00 91.81 99 LEU A O 1
ATOM 777 N N . LYS A 1 100 ? 0.345 -9.623 2.307 1.00 90.94 100 LYS A N 1
ATOM 778 C CA . LYS A 1 100 ? 0.958 -10.604 1.416 1.00 90.94 100 LYS A CA 1
ATOM 779 C C . LYS A 1 100 ? 0.584 -10.358 -0.043 1.00 90.94 100 LYS A C 1
ATOM 781 O O . LYS A 1 100 ? 1.452 -10.393 -0.900 1.00 90.94 100 LYS A O 1
ATOM 786 N N . PHE A 1 101 ? -0.680 -10.054 -0.326 1.00 90.69 101 PHE A N 1
ATOM 787 C CA . PHE A 1 101 ? -1.126 -9.726 -1.679 1.00 90.69 101 PHE A CA 1
ATOM 788 C C . PHE A 1 101 ? -0.346 -8.549 -2.277 1.00 90.69 101 PHE A C 1
ATOM 790 O O . PHE A 1 101 ? 0.085 -8.603 -3.427 1.00 90.69 101 PHE A O 1
ATOM 797 N N . LEU A 1 102 ? -0.134 -7.496 -1.483 1.00 88.50 102 LEU A N 1
ATOM 798 C CA . LEU A 1 102 ? 0.632 -6.328 -1.906 1.00 88.50 102 LEU A CA 1
ATOM 799 C C . LEU A 1 102 ? 2.116 -6.649 -2.122 1.00 88.50 102 LEU A C 1
ATOM 801 O O . LEU A 1 102 ? 2.733 -6.123 -3.050 1.00 88.50 102 LEU A O 1
ATOM 805 N N . GLU A 1 103 ? 2.691 -7.501 -1.275 1.00 87.19 103 GLU A N 1
ATOM 806 C CA . GLU A 1 103 ? 4.063 -7.993 -1.416 1.00 87.19 103 GLU A CA 1
ATOM 807 C C . GLU A 1 103 ? 4.230 -8.828 -2.691 1.00 87.19 103 GLU A C 1
ATOM 809 O O . GLU A 1 103 ? 5.078 -8.491 -3.515 1.00 87.19 103 GLU A O 1
ATOM 814 N N . ASP A 1 104 ? 3.362 -9.819 -2.907 1.00 88.50 104 ASP A N 1
ATOM 815 C CA . ASP A 1 104 ? 3.354 -10.676 -4.096 1.00 88.50 104 ASP A CA 1
ATOM 816 C C . ASP A 1 104 ? 3.183 -9.831 -5.378 1.00 88.50 104 ASP A C 1
ATOM 818 O O . ASP A 1 104 ? 3.893 -10.028 -6.365 1.00 88.50 104 ASP A O 1
ATOM 822 N N . ALA A 1 105 ? 2.295 -8.825 -5.363 1.00 87.00 105 ALA A N 1
ATOM 823 C CA . ALA A 1 105 ? 2.108 -7.904 -6.487 1.00 87.00 105 ALA A CA 1
ATOM 824 C C . ALA A 1 105 ? 3.348 -7.029 -6.745 1.00 87.00 105 ALA A C 1
ATOM 826 O O . ALA A 1 105 ? 3.724 -6.798 -7.895 1.00 87.00 105 ALA A O 1
ATOM 827 N N . SER A 1 106 ? 4.001 -6.548 -5.683 1.00 83.94 106 SER A N 1
ATOM 828 C CA . SER A 1 106 ? 5.248 -5.777 -5.789 1.00 83.94 106 SER A CA 1
ATOM 829 C C . SER A 1 106 ? 6.381 -6.619 -6.363 1.00 83.94 106 SER A C 1
ATOM 831 O O . SER A 1 106 ? 7.150 -6.136 -7.195 1.00 83.94 106 SER A O 1
ATOM 833 N N . GLU A 1 107 ? 6.484 -7.872 -5.921 1.00 85.00 107 GLU A N 1
ATOM 834 C CA . GLU A 1 107 ? 7.474 -8.819 -6.414 1.00 85.00 107 GLU A CA 1
ATOM 835 C C . GLU A 1 107 ? 7.237 -9.167 -7.875 1.00 85.00 107 GLU A C 1
ATOM 837 O O . GLU A 1 107 ? 8.181 -9.098 -8.661 1.00 85.00 107 GLU A O 1
ATOM 842 N N . PHE A 1 108 ? 5.990 -9.424 -8.263 1.00 87.06 108 PHE A N 1
ATOM 843 C CA . PHE A 1 108 ? 5.630 -9.647 -9.657 1.00 87.06 108 PHE A CA 1
ATOM 844 C C . PHE A 1 108 ? 6.038 -8.465 -10.548 1.00 87.06 108 PHE A C 1
ATOM 846 O O . PHE A 1 108 ? 6.760 -8.659 -11.522 1.00 87.06 108 PHE A O 1
ATOM 853 N N . ILE A 1 109 ? 5.666 -7.230 -10.186 1.00 84.69 109 ILE A N 1
ATOM 854 C CA . ILE A 1 109 ? 6.038 -6.029 -10.959 1.00 84.69 109 ILE A CA 1
ATOM 855 C C . ILE A 1 109 ? 7.563 -5.901 -11.058 1.00 84.69 109 ILE A C 1
ATOM 857 O O . ILE A 1 109 ? 8.102 -5.647 -12.134 1.00 84.69 109 ILE A O 1
ATOM 861 N N . ALA A 1 110 ? 8.275 -6.096 -9.947 1.00 81.88 110 ALA A N 1
ATOM 862 C CA . ALA A 1 110 ? 9.729 -6.006 -9.932 1.00 81.88 110 ALA A CA 1
ATOM 863 C C . ALA A 1 110 ? 10.403 -7.101 -10.777 1.00 81.88 110 ALA A C 1
ATOM 865 O O . ALA A 1 110 ? 11.467 -6.852 -11.342 1.00 81.88 110 ALA A O 1
ATOM 866 N N . GLN A 1 111 ? 9.825 -8.302 -10.849 1.00 84.75 111 GLN A N 1
ATOM 867 C CA . GLN A 1 111 ? 10.315 -9.386 -11.700 1.00 84.75 111 GLN A CA 1
ATOM 868 C C . GLN A 1 111 ? 10.039 -9.104 -13.179 1.00 84.75 111 GLN A C 1
ATOM 870 O O . GLN A 1 111 ? 10.950 -9.232 -13.993 1.00 84.75 111 GLN A O 1
ATOM 875 N N . GLU A 1 112 ? 8.833 -8.650 -13.523 1.00 86.81 112 GLU A N 1
ATOM 876 C CA . GLU A 1 112 ? 8.461 -8.323 -14.903 1.00 86.81 112 GLU A CA 1
ATOM 877 C C . GLU A 1 112 ? 9.313 -7.187 -15.474 1.00 86.81 112 GLU A C 1
ATOM 879 O O . GLU A 1 112 ? 9.804 -7.299 -16.597 1.00 86.81 112 GLU A O 1
ATOM 884 N N . LEU A 1 113 ? 9.581 -6.139 -14.687 1.00 81.31 113 LEU A N 1
ATOM 885 C CA . LEU A 1 113 ? 10.463 -5.033 -15.085 1.00 81.31 113 LEU A CA 1
ATOM 886 C C . LEU A 1 113 ? 11.909 -5.472 -15.361 1.00 81.31 113 LEU A C 1
ATOM 888 O O . LEU A 1 113 ? 12.628 -4.783 -16.080 1.00 81.31 113 LEU A O 1
ATOM 892 N N . LEU A 1 114 ? 12.339 -6.603 -14.798 1.00 81.50 114 LEU A N 1
ATOM 893 C CA . LEU A 1 114 ? 13.662 -7.189 -15.025 1.00 81.50 114 LEU A CA 1
ATOM 894 C C . LEU A 1 114 ? 13.638 -8.326 -16.053 1.00 81.50 114 LEU A C 1
ATOM 896 O O . LEU A 1 114 ? 14.675 -8.939 -16.310 1.00 81.50 114 LEU A O 1
ATOM 900 N N . SER A 1 115 ? 12.473 -8.644 -16.615 1.00 88.88 115 SER A N 1
ATOM 901 C CA . SER A 1 115 ? 12.346 -9.730 -17.575 1.00 88.88 115 SER A CA 1
ATOM 902 C C . SER A 1 115 ? 12.993 -9.354 -18.909 1.00 88.88 115 SER A C 1
ATOM 904 O O . SER A 1 115 ? 12.871 -8.228 -19.397 1.00 88.88 115 SER A O 1
ATOM 906 N N . GLU A 1 116 ? 13.635 -10.331 -19.554 1.00 90.75 116 GLU A N 1
ATOM 907 C CA . GLU A 1 116 ? 14.218 -10.140 -20.890 1.00 90.75 116 GLU A CA 1
ATOM 908 C C . GLU A 1 116 ? 13.162 -9.724 -21.924 1.00 90.75 116 GLU A C 1
ATOM 910 O O . GLU A 1 116 ? 13.458 -8.996 -22.870 1.00 90.75 116 GLU A O 1
ATOM 915 N N . SER A 1 117 ? 11.918 -10.181 -21.746 1.00 91.56 117 SER A N 1
ATOM 916 C CA . SER A 1 117 ? 10.810 -9.841 -22.635 1.00 91.56 117 SER A CA 1
ATOM 917 C C . SER A 1 117 ? 10.469 -8.353 -22.564 1.00 91.56 117 SER A C 1
ATOM 919 O O . SER A 1 117 ? 10.335 -7.709 -23.607 1.00 91.56 117 SER A O 1
ATOM 921 N N . VAL A 1 118 ? 10.347 -7.801 -21.352 1.00 87.38 118 VAL A N 1
ATOM 922 C CA . VAL A 1 118 ? 10.053 -6.376 -21.150 1.00 87.38 118 VAL A CA 1
ATOM 923 C C . VAL A 1 118 ? 11.239 -5.514 -21.580 1.00 87.38 118 VAL A C 1
ATOM 925 O O . VAL A 1 118 ? 11.025 -4.560 -22.323 1.00 87.38 118 VAL A O 1
ATOM 928 N N . ASP A 1 119 ? 12.480 -5.872 -21.225 1.00 85.44 119 ASP A N 1
ATOM 929 C CA . ASP A 1 119 ? 13.683 -5.143 -21.675 1.00 85.44 119 ASP A CA 1
ATOM 930 C C . ASP A 1 119 ? 13.759 -5.074 -23.209 1.00 85.44 119 ASP A C 1
ATOM 932 O O . ASP A 1 119 ? 13.953 -4.001 -23.787 1.00 85.44 119 ASP A O 1
ATOM 936 N N . LYS A 1 120 ? 13.520 -6.199 -23.893 1.00 89.75 120 LYS A N 1
ATOM 937 C CA . LYS A 1 120 ? 13.533 -6.250 -25.358 1.00 89.75 120 LYS A CA 1
ATOM 938 C C . LYS A 1 120 ? 12.475 -5.340 -25.980 1.00 89.75 120 LYS A C 1
ATOM 940 O O . LYS A 1 120 ? 12.768 -4.657 -26.966 1.00 89.75 120 LYS A O 1
ATOM 945 N N . GLU A 1 121 ? 11.257 -5.336 -25.443 1.00 89.31 121 GLU A N 1
ATOM 946 C CA . GLU A 1 121 ? 10.183 -4.503 -25.986 1.00 89.31 121 GLU A CA 1
ATOM 947 C C . GLU A 1 121 ? 10.414 -3.017 -25.675 1.00 89.31 121 GLU A C 1
ATOM 949 O O . GLU A 1 121 ? 10.221 -2.185 -26.561 1.00 89.31 121 GLU A O 1
ATOM 954 N N . LEU A 1 122 ? 10.927 -2.677 -24.486 1.00 84.06 122 LEU A N 1
ATOM 955 C CA . LEU A 1 122 ? 11.301 -1.304 -24.132 1.00 84.06 122 LEU A CA 1
ATOM 956 C C . LEU A 1 122 ? 12.385 -0.755 -25.065 1.00 84.06 122 LEU A C 1
ATOM 958 O O . LEU A 1 122 ? 12.209 0.330 -25.613 1.00 84.06 122 LEU A O 1
ATOM 962 N N . ARG A 1 123 ? 13.451 -1.517 -25.351 1.00 85.62 123 ARG A N 1
ATOM 963 C CA . ARG A 1 123 ? 14.502 -1.108 -26.309 1.00 85.62 123 ARG A CA 1
ATOM 964 C C . ARG A 1 123 ? 13.958 -0.870 -27.712 1.00 85.62 123 ARG A C 1
ATOM 966 O O . ARG A 1 123 ? 14.355 0.073 -28.397 1.00 85.62 123 ARG A O 1
ATOM 973 N N . LYS A 1 124 ? 13.050 -1.738 -28.162 1.00 88.62 124 LYS A N 1
ATOM 974 C CA . LYS A 1 124 ? 12.382 -1.579 -29.455 1.00 88.62 124 LYS A CA 1
ATOM 975 C C . LYS A 1 124 ? 11.541 -0.303 -29.470 1.00 88.62 124 LYS A C 1
ATOM 977 O O . LYS A 1 124 ? 11.629 0.455 -30.433 1.00 88.62 124 LYS A O 1
ATOM 982 N N . MET A 1 125 ? 10.772 -0.040 -28.417 1.00 87.12 125 MET A N 1
ATOM 983 C CA . MET A 1 125 ? 9.948 1.164 -28.323 1.00 87.12 125 MET A CA 1
ATOM 984 C C . MET A 1 125 ? 10.786 2.435 -28.196 1.00 87.12 125 MET A C 1
ATOM 986 O O . MET A 1 125 ? 10.437 3.421 -28.833 1.00 87.12 125 MET A O 1
ATOM 990 N N . ALA A 1 126 ? 11.916 2.408 -27.490 1.00 84.88 126 ALA A N 1
ATOM 991 C CA . ALA A 1 126 ? 12.830 3.546 -27.375 1.00 84.88 126 ALA A CA 1
ATOM 992 C C . ALA A 1 126 ? 13.357 4.014 -28.744 1.00 84.88 126 ALA A C 1
ATOM 994 O O . ALA A 1 126 ? 13.447 5.210 -29.011 1.00 84.88 126 ALA A O 1
ATOM 995 N N . SER A 1 127 ? 13.582 3.078 -29.677 1.00 84.31 127 SER A N 1
ATOM 996 C CA . SER A 1 127 ? 13.965 3.417 -31.058 1.00 84.31 127 SER A CA 1
ATOM 997 C C . SER A 1 127 ? 12.871 4.142 -31.859 1.00 84.31 127 SER A C 1
ATOM 999 O O . SER A 1 127 ? 13.172 4.835 -32.830 1.00 84.31 127 SER A O 1
ATOM 1001 N N . VAL A 1 128 ? 11.604 3.989 -31.458 1.00 88.25 128 VAL A N 1
ATOM 1002 C CA . VAL A 1 128 ? 10.428 4.614 -32.089 1.00 88.25 128 VAL A CA 1
ATOM 1003 C C . VAL A 1 128 ? 10.027 5.896 -31.357 1.00 88.25 128 VAL A C 1
ATOM 1005 O O . VAL A 1 128 ? 9.561 6.853 -31.974 1.00 88.25 128 VAL A O 1
ATOM 1008 N N . PHE A 1 129 ? 10.225 5.919 -30.043 1.00 85.06 129 PHE A N 1
ATOM 1009 C CA . PHE A 1 129 ? 9.782 6.954 -29.127 1.00 85.06 129 PHE A CA 1
ATOM 1010 C C . PHE A 1 129 ? 10.975 7.464 -28.304 1.00 85.06 129 PHE A C 1
ATOM 1012 O O . PHE A 1 129 ? 11.199 6.986 -27.194 1.00 85.06 129 PHE A O 1
ATOM 1019 N N . PRO A 1 130 ? 11.718 8.471 -28.807 1.00 79.94 130 PRO A N 1
ATOM 1020 C CA . PRO A 1 130 ? 12.937 8.965 -28.160 1.00 79.94 130 PRO A CA 1
ATOM 1021 C C . PRO A 1 130 ? 12.735 9.512 -26.742 1.00 79.94 130 PRO A C 1
ATOM 1023 O O . PRO A 1 130 ? 13.693 9.596 -25.985 1.00 79.94 130 PRO A O 1
ATOM 1026 N N . TRP A 1 131 ? 11.500 9.879 -26.376 1.00 80.50 131 TRP A N 1
ATOM 1027 C CA . TRP A 1 131 ? 11.168 10.335 -25.023 1.00 80.50 131 TRP A CA 1
ATOM 1028 C C . TRP A 1 131 ? 11.344 9.238 -23.964 1.00 80.50 131 TRP A C 1
ATOM 1030 O O . TRP A 1 131 ? 11.485 9.565 -22.793 1.00 80.50 131 TRP A O 1
ATOM 1040 N N . ILE A 1 132 ? 11.352 7.958 -24.356 1.00 75.38 132 ILE A N 1
ATOM 1041 C CA . ILE A 1 132 ? 11.562 6.829 -23.435 1.00 75.38 132 ILE A CA 1
ATOM 1042 C C . ILE A 1 132 ? 12.968 6.871 -22.819 1.00 75.38 132 ILE A C 1
ATOM 1044 O O . ILE A 1 132 ? 13.120 6.512 -21.656 1.00 75.38 132 ILE A O 1
ATOM 1048 N N . ASP A 1 133 ? 13.962 7.349 -23.574 1.00 72.12 133 ASP A N 1
ATOM 1049 C CA . ASP A 1 133 ? 15.347 7.513 -23.113 1.00 72.12 133 ASP A CA 1
ATOM 1050 C C . ASP A 1 133 ? 15.637 8.948 -22.621 1.00 72.12 133 ASP A C 1
ATOM 1052 O O . ASP A 1 133 ? 16.780 9.283 -22.309 1.00 72.12 133 ASP A O 1
ATOM 1056 N N . ASP A 1 134 ? 14.630 9.830 -22.583 1.00 78.56 134 ASP A N 1
ATOM 1057 C CA . ASP A 1 134 ? 14.804 11.192 -22.076 1.00 78.56 134 ASP A CA 1
ATOM 1058 C C . ASP A 1 134 ? 14.699 11.199 -20.548 1.00 78.56 134 ASP A C 1
ATOM 1060 O O . ASP 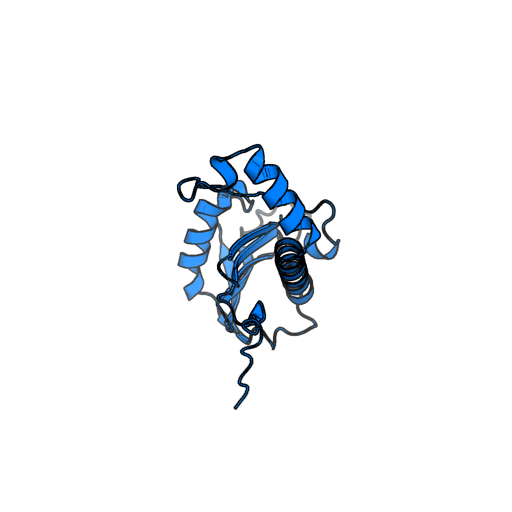A 1 134 ? 13.603 11.137 -19.981 1.00 78.56 134 ASP A O 1
ATOM 1064 N N . ASP A 1 135 ? 15.848 11.341 -19.888 1.00 67.75 135 ASP A N 1
ATOM 1065 C CA . ASP A 1 135 ? 15.976 11.476 -18.431 1.00 67.75 135 ASP A CA 1
ATOM 1066 C C . ASP A 1 135 ? 15.224 12.699 -17.858 1.00 67.75 135 ASP A C 1
ATOM 1068 O O . ASP A 1 135 ? 15.003 12.777 -16.648 1.00 67.75 135 ASP A O 1
ATOM 1072 N N . ASN A 1 136 ? 14.808 13.663 -18.694 1.00 68.25 136 ASN A N 1
ATOM 1073 C CA . ASN A 1 136 ? 13.967 14.787 -18.263 1.00 68.25 136 ASN A CA 1
ATOM 1074 C C . ASN A 1 136 ? 12.464 14.476 -18.305 1.00 68.25 136 ASN A C 1
ATOM 1076 O O . ASN A 1 136 ? 11.654 15.298 -17.862 1.00 68.25 136 ASN A O 1
ATOM 1080 N N . SER A 1 137 ? 12.062 13.315 -18.828 1.00 63.81 137 SER A N 1
ATOM 1081 C CA . SER A 1 137 ? 10.662 12.908 -18.842 1.00 63.81 137 SER A CA 1
ATOM 1082 C C . SER A 1 137 ? 10.238 12.432 -17.445 1.00 63.81 137 SER A C 1
ATOM 1084 O O . SER A 1 137 ? 10.731 11.447 -16.902 1.00 63.81 137 SER A O 1
ATOM 1086 N N . SER A 1 138 ? 9.296 13.142 -16.818 1.00 62.69 138 SER A N 1
ATOM 1087 C CA . SER A 1 138 ? 8.631 12.667 -15.595 1.00 62.69 138 SER A CA 1
ATOM 1088 C C . SER A 1 138 ? 7.590 11.608 -15.965 1.00 62.69 138 SER A C 1
ATOM 1090 O O . SER A 1 138 ? 6.387 11.865 -15.935 1.00 62.69 138 SER A O 1
ATOM 1092 N N . THR A 1 139 ? 8.061 10.442 -16.404 1.00 68.25 139 THR A N 1
ATOM 1093 C CA . THR A 1 139 ? 7.207 9.353 -16.882 1.00 68.25 139 THR A CA 1
ATOM 1094 C C . THR A 1 139 ? 6.738 8.500 -15.707 1.00 68.25 139 THR A C 1
ATOM 1096 O O . THR A 1 139 ? 7.542 7.975 -14.939 1.00 68.25 139 THR A O 1
ATOM 1099 N N . TYR A 1 140 ? 5.421 8.332 -15.590 1.00 69.94 140 TYR A N 1
ATOM 1100 C CA . TYR A 1 140 ? 4.791 7.431 -14.630 1.00 69.94 140 TYR A CA 1
ATOM 1101 C C . TYR A 1 140 ? 3.968 6.392 -15.384 1.00 69.94 140 TYR A C 1
ATOM 1103 O O . TYR A 1 140 ? 3.266 6.722 -16.339 1.00 69.94 140 TYR A O 1
ATOM 1111 N N . PHE A 1 141 ? 4.046 5.143 -14.936 1.00 75.19 141 PHE A N 1
ATOM 1112 C CA . PHE A 1 141 ? 3.197 4.063 -15.421 1.00 75.19 141 PHE A CA 1
ATOM 1113 C C . PHE A 1 141 ? 2.154 3.751 -14.357 1.00 75.19 141 PHE A C 1
ATOM 1115 O O . PHE A 1 141 ? 2.498 3.511 -13.200 1.00 75.19 141 PHE A O 1
ATOM 1122 N N . GLU A 1 142 ? 0.889 3.741 -14.757 1.00 78.94 142 GLU A N 1
ATOM 1123 C CA . GLU A 1 142 ? -0.198 3.270 -13.912 1.00 78.94 142 GLU A CA 1
ATOM 1124 C C . GLU A 1 142 ? -0.516 1.822 -14.279 1.00 78.94 142 GLU A C 1
ATOM 1126 O O . GLU A 1 142 ? -0.791 1.500 -15.436 1.00 78.94 142 GLU A O 1
ATOM 1131 N N . LEU A 1 143 ? -0.437 0.939 -13.286 1.00 79.12 143 LEU A N 1
ATOM 1132 C CA . LEU A 1 143 ? -0.756 -0.474 -13.430 1.00 79.12 143 LEU A CA 1
ATOM 1133 C C . LEU A 1 143 ? -1.986 -0.769 -12.577 1.00 79.12 143 LEU A C 1
ATOM 1135 O O . LEU A 1 143 ? -1.975 -0.535 -11.369 1.00 79.12 143 LEU A O 1
ATOM 1139 N N . ALA A 1 144 ? -3.030 -1.303 -13.205 1.00 80.06 144 ALA A N 1
ATOM 1140 C CA . ALA A 1 144 ? -4.255 -1.702 -12.530 1.00 80.06 144 ALA A CA 1
ATOM 1141 C C . ALA A 1 144 ? -4.380 -3.227 -12.505 1.00 80.06 144 ALA A C 1
ATOM 1143 O O . ALA A 1 144 ? -4.103 -3.914 -13.491 1.00 80.06 144 ALA A O 1
ATOM 1144 N N . LEU A 1 145 ? -4.835 -3.757 -11.374 1.00 75.44 145 LEU A N 1
ATOM 1145 C CA . LEU A 1 145 ? -5.159 -5.170 -11.231 1.00 75.44 145 LEU A CA 1
ATOM 1146 C C . LEU A 1 145 ? -6.569 -5.415 -11.774 1.00 75.44 145 LEU A C 1
ATOM 1148 O O . LEU A 1 145 ? -7.512 -4.715 -11.416 1.00 75.44 145 LEU A O 1
ATOM 1152 N N . SER A 1 146 ? -6.722 -6.423 -12.631 1.00 76.75 146 SER A N 1
ATOM 1153 C CA . SER A 1 146 ? -8.017 -6.776 -13.228 1.00 76.75 146 SER A CA 1
ATOM 1154 C C . SER A 1 146 ? -8.942 -7.524 -12.268 1.00 76.75 146 SER A C 1
ATOM 1156 O O . SER A 1 146 ? -10.161 -7.487 -12.430 1.00 76.75 146 SER A O 1
ATOM 1158 N N . LEU A 1 147 ? -8.373 -8.207 -11.273 1.00 81.75 147 LEU A N 1
ATOM 1159 C CA . LEU A 1 147 ? -9.111 -8.941 -10.257 1.00 81.75 147 LEU A CA 1
ATOM 1160 C C . LEU A 1 147 ? -8.457 -8.730 -8.895 1.00 81.75 147 LEU A C 1
ATOM 1162 O O . LEU A 1 147 ? -7.254 -8.935 -8.733 1.00 81.75 147 LEU A O 1
ATOM 1166 N N . VAL A 1 148 ? -9.277 -8.371 -7.913 1.00 84.69 148 VAL A N 1
ATOM 1167 C CA . VAL A 1 148 ? -8.860 -8.235 -6.521 1.00 84.69 148 VAL A CA 1
ATOM 1168 C C . VAL A 1 148 ? -9.480 -9.389 -5.715 1.00 84.69 148 VAL A C 1
ATOM 1170 O O . VAL A 1 148 ? -10.678 -9.651 -5.859 1.00 84.69 148 VAL A O 1
ATOM 1173 N N . PRO A 1 149 ? -8.702 -10.121 -4.895 1.00 89.75 149 PRO A N 1
ATOM 1174 C CA . PRO A 1 149 ? -9.216 -11.237 -4.103 1.00 89.75 149 PRO A CA 1
ATOM 1175 C C . PRO A 1 149 ? -10.329 -10.834 -3.128 1.00 89.75 149 PRO A C 1
ATOM 1177 O O . PRO A 1 149 ? -10.325 -9.736 -2.580 1.00 89.75 149 PRO A O 1
ATOM 1180 N N . ALA A 1 150 ? -11.248 -11.760 -2.834 1.00 89.69 150 ALA A N 1
ATOM 1181 C CA . ALA A 1 150 ? -12.422 -11.479 -2.002 1.00 89.69 150 ALA A CA 1
ATOM 1182 C C . ALA A 1 150 ? -12.088 -10.989 -0.579 1.00 89.69 150 ALA A C 1
ATOM 1184 O O . ALA A 1 150 ? -12.830 -10.179 -0.034 1.00 89.69 150 ALA A O 1
ATOM 1185 N N . TYR A 1 151 ? -10.970 -11.424 0.018 1.00 88.88 151 TYR A N 1
ATOM 1186 C CA . TYR A 1 151 ? -10.551 -10.961 1.351 1.00 88.88 151 TYR A CA 1
ATOM 1187 C C . TYR A 1 151 ? -10.251 -9.455 1.405 1.00 88.88 151 TYR A C 1
ATOM 1189 O O . TYR A 1 151 ? -10.340 -8.849 2.473 1.00 88.88 151 TYR A O 1
ATOM 1197 N N . MET A 1 152 ? -9.972 -8.826 0.259 1.00 90.31 152 MET A N 1
ATOM 1198 C CA . MET A 1 152 ? -9.765 -7.382 0.162 1.00 90.31 152 MET A CA 1
ATOM 1199 C C . MET A 1 152 ? -11.059 -6.587 0.360 1.00 90.31 152 MET A C 1
ATOM 1201 O O . MET A 1 152 ? -10.984 -5.397 0.625 1.00 90.31 152 MET A O 1
ATOM 1205 N N . SER A 1 153 ? -12.245 -7.213 0.342 1.00 89.50 153 SER A N 1
ATOM 1206 C CA . SER A 1 153 ? -13.516 -6.515 0.605 1.00 89.50 153 SER A CA 1
ATOM 1207 C C . SER A 1 153 ? -13.623 -5.948 2.027 1.00 89.50 153 SER A C 1
ATOM 1209 O O . SER A 1 153 ? -14.511 -5.148 2.314 1.00 89.50 153 SER A O 1
ATOM 1211 N N . LYS A 1 154 ? -12.765 -6.415 2.944 1.00 90.44 154 LYS A N 1
ATOM 1212 C CA . LYS A 1 154 ? -12.635 -5.893 4.312 1.00 90.44 154 LYS A CA 1
ATOM 1213 C C . LYS A 1 154 ? -11.737 -4.655 4.385 1.00 90.44 154 LYS A C 1
ATOM 1215 O O . LYS A 1 154 ? -11.638 -4.042 5.444 1.00 90.44 154 LYS A O 1
ATOM 1220 N N . ILE A 1 155 ? -11.060 -4.314 3.294 1.00 92.12 155 ILE A N 1
ATOM 1221 C CA . ILE A 1 155 ? -10.082 -3.238 3.212 1.00 92.12 155 ILE A CA 1
ATOM 1222 C C . ILE A 1 155 ? -10.745 -2.073 2.496 1.00 92.12 155 ILE A C 1
ATOM 1224 O O . ILE A 1 155 ? -11.259 -2.224 1.398 1.00 92.12 155 ILE A O 1
ATOM 1228 N N . LYS A 1 156 ? -10.770 -0.913 3.148 1.00 91.50 156 LYS A N 1
ATOM 1229 C CA . LYS A 1 156 ? -11.264 0.325 2.543 1.00 91.50 156 LYS A CA 1
ATOM 1230 C C . LYS A 1 156 ? -10.225 0.927 1.611 1.00 91.50 156 LYS A C 1
ATOM 1232 O O . LYS A 1 156 ? -10.572 1.492 0.585 1.00 91.50 156 LYS A O 1
ATOM 1237 N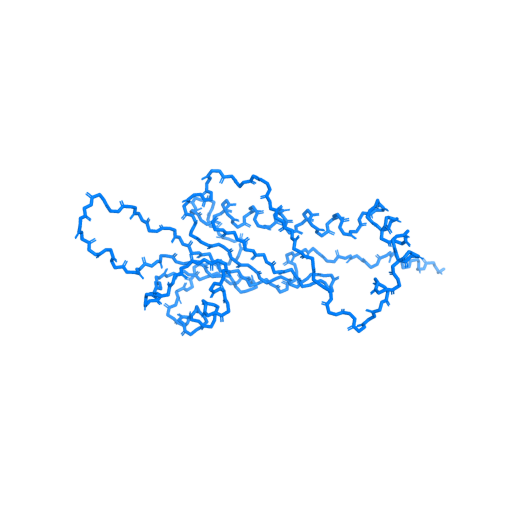 N . MET A 1 157 ? -8.964 0.856 2.027 1.00 91.44 157 MET A N 1
ATOM 1238 C CA . MET A 1 157 ? -7.827 1.271 1.226 1.00 91.44 157 MET A CA 1
ATOM 1239 C C . MET A 1 157 ? -6.566 0.605 1.759 1.00 91.44 157 MET A C 1
ATOM 1241 O O . MET A 1 157 ? -6.325 0.589 2.966 1.00 91.44 157 MET A O 1
ATOM 1245 N N . ILE A 1 158 ? -5.731 0.105 0.863 1.00 92.12 158 ILE A N 1
ATOM 1246 C CA . ILE A 1 158 ? -4.328 -0.174 1.148 1.00 92.12 158 ILE A CA 1
ATOM 1247 C C . ILE A 1 158 ? -3.491 0.720 0.248 1.00 92.12 158 ILE A C 1
ATOM 1249 O O . ILE A 1 158 ? -3.823 0.888 -0.921 1.00 92.12 158 ILE A O 1
ATOM 1253 N N . ALA A 1 159 ? -2.441 1.321 0.792 1.00 90.75 159 ALA A N 1
ATOM 1254 C CA . ALA A 1 159 ? -1.500 2.129 0.041 1.00 90.75 159 ALA A CA 1
ATOM 1255 C C . ALA A 1 159 ? -0.078 1.859 0.525 1.00 90.75 159 ALA A C 1
ATOM 1257 O O . ALA A 1 159 ? 0.174 1.828 1.730 1.00 90.75 159 ALA A O 1
ATOM 1258 N N . SER A 1 160 ? 0.863 1.695 -0.397 1.00 89.94 160 SER A N 1
ATOM 1259 C CA . SER A 1 160 ? 2.275 1.536 -0.058 1.00 89.94 160 SER A CA 1
ATOM 1260 C C . SER A 1 160 ? 3.165 2.440 -0.886 1.00 89.94 160 SER A C 1
ATOM 1262 O O . SER A 1 160 ? 2.873 2.793 -2.029 1.00 89.94 160 SER A O 1
ATOM 1264 N N . LYS A 1 161 ? 4.288 2.795 -0.269 1.00 88.38 161 LYS A N 1
ATOM 1265 C CA . LYS A 1 161 ? 5.442 3.387 -0.917 1.00 88.38 161 LYS A CA 1
ATOM 1266 C C . LYS A 1 161 ? 6.644 2.501 -0.634 1.00 88.38 161 LYS A C 1
ATOM 1268 O O . LYS A 1 161 ? 7.089 2.397 0.513 1.00 88.38 161 LYS A O 1
ATOM 1273 N N . THR A 1 162 ? 7.171 1.889 -1.685 1.00 83.12 162 THR A N 1
ATOM 1274 C CA . THR A 1 162 ? 8.295 0.958 -1.591 1.00 83.12 162 THR A CA 1
ATOM 1275 C C . THR A 1 162 ? 9.444 1.451 -2.452 1.00 83.12 162 THR A C 1
ATOM 1277 O O . THR A 1 162 ? 9.267 1.729 -3.636 1.00 83.12 162 THR A O 1
ATOM 1280 N N . TYR A 1 163 ? 10.629 1.542 -1.853 1.00 79.50 163 TYR A N 1
ATOM 1281 C CA . TYR A 1 163 ? 11.872 1.784 -2.576 1.00 79.50 163 TYR A CA 1
ATOM 1282 C C . TYR A 1 163 ? 12.604 0.464 -2.726 1.00 79.50 163 TYR A C 1
ATOM 1284 O O . TYR A 1 163 ? 13.046 -0.121 -1.736 1.00 79.50 163 TYR A O 1
ATOM 1292 N N . THR A 1 164 ? 12.749 0.001 -3.960 1.00 71.94 164 THR A N 1
ATOM 1293 C CA . THR A 1 164 ? 13.454 -1.244 -4.252 1.00 71.94 164 THR A CA 1
ATOM 1294 C C . THR A 1 164 ? 14.162 -1.127 -5.589 1.00 71.94 164 THR A C 1
ATOM 1296 O O . THR A 1 164 ? 13.575 -0.672 -6.562 1.00 71.94 164 THR A O 1
ATOM 1299 N N . ARG A 1 165 ? 15.444 -1.505 -5.645 1.00 70.12 165 ARG A N 1
ATOM 1300 C CA . ARG A 1 165 ? 16.221 -1.587 -6.900 1.00 70.12 165 ARG A CA 1
ATOM 1301 C C . ARG A 1 165 ? 16.204 -0.300 -7.752 1.00 70.12 165 ARG A C 1
ATOM 1303 O O . ARG A 1 165 ? 16.170 -0.368 -8.971 1.00 70.12 165 ARG A O 1
ATOM 1310 N N . GLY A 1 166 ? 16.208 0.873 -7.109 1.00 68.38 166 GLY A N 1
ATOM 1311 C CA . GLY A 1 166 ? 16.128 2.176 -7.791 1.00 68.38 166 GLY A CA 1
ATOM 1312 C C . GLY A 1 166 ? 14.719 2.577 -8.252 1.00 68.38 166 GLY A C 1
ATOM 1313 O O . GLY A 1 166 ? 14.534 3.697 -8.713 1.00 68.38 166 GLY A O 1
ATOM 1314 N N . LEU A 1 167 ? 13.723 1.707 -8.072 1.00 71.62 167 LEU A N 1
ATOM 1315 C CA . LEU A 1 167 ? 12.316 1.967 -8.357 1.00 71.62 167 LEU A CA 1
ATOM 1316 C C . LEU A 1 167 ? 11.610 2.539 -7.129 1.00 71.62 167 LEU A C 1
ATOM 1318 O O . LEU A 1 167 ? 11.869 2.138 -5.987 1.00 71.62 167 LEU A O 1
ATOM 1322 N N . ILE A 1 168 ? 10.667 3.438 -7.393 1.00 77.56 168 ILE A N 1
ATOM 1323 C CA . ILE A 1 168 ? 9.688 3.912 -6.420 1.00 77.56 168 ILE A CA 1
ATOM 1324 C C . ILE A 1 168 ? 8.344 3.323 -6.834 1.00 77.56 168 ILE A C 1
ATOM 1326 O O . ILE A 1 168 ? 7.753 3.756 -7.820 1.00 77.56 168 ILE A O 1
ATOM 1330 N N . LEU A 1 169 ? 7.869 2.331 -6.087 1.00 78.25 169 LEU A N 1
ATOM 1331 C CA . LEU A 1 169 ? 6.547 1.747 -6.288 1.00 78.25 169 LEU A CA 1
ATOM 1332 C C . LEU A 1 169 ? 5.558 2.460 -5.369 1.00 78.25 169 LEU A C 1
ATOM 1334 O O . LEU A 1 169 ? 5.730 2.450 -4.148 1.00 78.25 169 LEU A O 1
ATOM 1338 N N . ILE A 1 170 ? 4.546 3.085 -5.969 1.00 80.06 170 ILE A N 1
ATOM 1339 C CA . ILE A 1 170 ? 3.381 3.626 -5.270 1.00 80.06 170 ILE A CA 1
ATOM 1340 C C . ILE A 1 170 ? 2.203 2.755 -5.675 1.00 80.06 170 ILE A C 1
ATOM 1342 O O . ILE A 1 170 ? 1.852 2.696 -6.850 1.00 80.06 170 ILE A O 1
ATOM 1346 N N . GLN A 1 171 ? 1.628 2.046 -4.715 1.00 82.06 171 GLN A N 1
ATOM 1347 C CA . GLN A 1 171 ? 0.525 1.126 -4.964 1.00 82.06 171 GLN A CA 1
ATOM 1348 C C . GLN A 1 171 ? -0.663 1.558 -4.129 1.00 82.06 171 GLN A C 1
ATOM 1350 O O . GLN A 1 171 ? -0.489 1.988 -2.988 1.00 82.06 171 GLN A O 1
ATOM 1355 N N . SER A 1 172 ? -1.865 1.418 -4.680 1.00 78.56 172 SER A N 1
ATOM 1356 C CA . SER A 1 172 ? -3.085 1.543 -3.898 1.00 78.56 172 SER A CA 1
ATOM 1357 C C . SER A 1 172 ? -4.176 0.608 -4.401 1.00 78.56 172 SER A C 1
ATOM 1359 O O . SER A 1 172 ? -4.187 0.215 -5.567 1.00 78.56 172 SER A O 1
ATOM 1361 N N . THR A 1 173 ? -5.078 0.206 -3.514 1.00 78.69 173 THR A N 1
ATOM 1362 C CA . THR A 1 173 ? -6.291 -0.542 -3.867 1.00 78.69 173 THR A CA 1
ATOM 1363 C C . THR A 1 173 ? -7.402 -0.171 -2.893 1.00 78.69 173 THR A C 1
ATOM 1365 O O . THR A 1 173 ? -7.132 -0.034 -1.697 1.00 78.69 173 THR A O 1
ATOM 1368 N N . THR A 1 174 ? -8.620 -0.018 -3.414 1.00 65.19 174 THR A N 1
ATOM 1369 C CA . THR A 1 174 ? -9.867 0.301 -2.693 1.00 65.19 174 THR A CA 1
ATOM 1370 C C . THR A 1 174 ? -10.938 -0.740 -2.947 1.00 65.19 174 THR A C 1
ATOM 1372 O O . THR A 1 174 ? -10.956 -1.260 -4.087 1.00 65.19 174 THR A O 1
#

Nearest PDB structures (foldseek):
  6w17-assembly1_F  TM=2.417E-01  e=5.023E-01  Schizosaccharomyces pombe 972h-
  5a61-assembly1_A  TM=5.552E-01  e=5.538E+00  Escherichia coli K-12
  4xf2-assembly2_Y  TM=2.377E-01  e=1.870E+00  Bos taurus
  6mbf-assembly1_A  TM=3.166E-01  e=8.263E+00  Archangium violaceum

Sequence (174 aa):
MDDKEGPPSAKAIDEGYNQTYLIMANAKSDGESKTEDNHEVFFRCGNWCYKGTIQFGGVEVNTEELPILIPLLQKQQGSLRYYCNAKSVPATSDYTEPLKFLEDASEFIAQELLSESVDKELRKMASVFPWIDDDNSSTYFELALSLVPAYMSKIKMIASKTYTRGLILIQSTT